Protein AF-A0A9E1FA01-F1 (afdb_monomer)

Radius of gyration: 16.97 Å; Cα contacts (8 Å, |Δi|>4): 43; chains: 1; bounding box: 33×25×44 Å

Structure (mmCIF, N/CA/C/O backbone):
data_AF-A0A9E1FA01-F1
#
_entry.id   AF-A0A9E1FA01-F1
#
loop_
_atom_s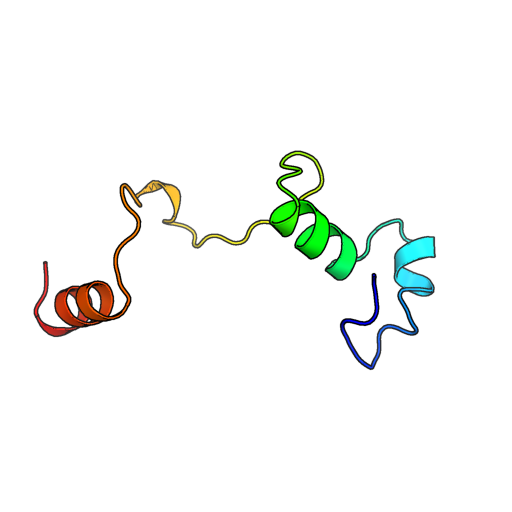ite.group_PDB
_atom_site.id
_atom_site.type_symbol
_atom_site.label_atom_id
_atom_site.label_alt_id
_atom_site.label_comp_id
_atom_site.label_asym_id
_atom_site.label_entity_id
_atom_site.label_seq_id
_atom_site.pdbx_PDB_ins_code
_atom_site.Cartn_x
_atom_site.Cartn_y
_atom_site.Cartn_z
_atom_site.occupancy
_atom_site.B_iso_or_equiv
_atom_site.auth_seq_id
_atom_site.auth_comp_id
_atom_site.auth_asym_id
_atom_site.auth_atom_id
_atom_site.pdbx_PDB_model_num
ATOM 1 N N . ILE A 1 1 ? 15.902 0.950 -8.963 1.00 57.38 1 ILE A N 1
ATOM 2 C CA . ILE A 1 1 ? 14.987 0.980 -7.797 1.00 57.38 1 ILE A CA 1
ATOM 3 C C . ILE A 1 1 ? 14.450 -0.423 -7.497 1.00 57.38 1 ILE A C 1
ATOM 5 O O . ILE A 1 1 ? 14.537 -0.847 -6.356 1.00 57.38 1 ILE A O 1
ATOM 9 N N . SER A 1 2 ? 14.038 -1.202 -8.504 1.00 54.16 2 SER A N 1
ATOM 10 C CA . SER A 1 2 ? 13.635 -2.612 -8.348 1.00 54.16 2 SER A CA 1
ATOM 11 C C . SER A 1 2 ? 14.741 -3.587 -7.877 1.00 54.16 2 SER A C 1
ATOM 13 O O . SER A 1 2 ? 15.414 -4.221 -8.687 1.00 54.16 2 SER A O 1
ATOM 15 N N . ASN A 1 3 ? 14.900 -3.733 -6.558 1.00 56.72 3 ASN A N 1
ATOM 16 C CA . ASN A 1 3 ? 15.707 -4.770 -5.879 1.00 56.72 3 ASN A CA 1
ATOM 17 C C . ASN A 1 3 ? 14.882 -5.522 -4.800 1.00 56.72 3 ASN A C 1
ATOM 19 O O . ASN A 1 3 ? 15.435 -6.083 -3.863 1.00 56.72 3 ASN A O 1
ATOM 23 N N . CYS A 1 4 ? 13.548 -5.494 -4.892 1.00 62.09 4 CYS A N 1
ATOM 24 C CA . CYS A 1 4 ? 12.676 -5.652 -3.720 1.00 62.09 4 CYS A CA 1
ATOM 25 C C . CYS A 1 4 ? 12.286 -7.087 -3.334 1.00 62.09 4 CYS A C 1
ATOM 27 O O . CYS A 1 4 ? 11.785 -7.284 -2.234 1.00 62.09 4 CYS A O 1
ATOM 29 N N . VAL A 1 5 ? 12.479 -8.088 -4.198 1.00 62.84 5 VAL A N 1
ATOM 30 C CA . VAL A 1 5 ? 12.157 -9.488 -3.872 1.00 62.84 5 VAL A CA 1
ATOM 31 C C . VAL A 1 5 ? 13.306 -10.356 -4.379 1.00 62.84 5 VAL A C 1
ATOM 33 O O . VAL A 1 5 ? 13.605 -10.327 -5.573 1.00 62.84 5 VAL A O 1
ATOM 36 N N . SER A 1 6 ? 13.953 -11.127 -3.503 1.00 57.28 6 SER A N 1
ATOM 37 C CA . SER A 1 6 ? 15.103 -11.987 -3.838 1.00 57.28 6 SER A CA 1
ATOM 38 C C . SER A 1 6 ? 14.917 -12.908 -5.065 1.00 57.28 6 SER A C 1
ATOM 40 O O . SER A 1 6 ? 15.898 -13.100 -5.781 1.00 57.28 6 SER A O 1
ATOM 42 N N . PRO A 1 7 ? 13.711 -13.423 -5.406 1.00 60.59 7 PRO A N 1
ATOM 43 C CA . PRO A 1 7 ? 13.514 -14.212 -6.622 1.00 60.59 7 PRO A CA 1
ATOM 44 C C . PRO A 1 7 ? 13.260 -13.383 -7.900 1.00 60.59 7 PRO A C 1
ATOM 46 O O . PRO A 1 7 ? 13.065 -13.954 -8.963 1.00 60.59 7 PRO A O 1
ATOM 49 N N . CYS A 1 8 ? 13.278 -12.046 -7.860 1.00 63.09 8 CYS A N 1
ATOM 50 C CA . CYS A 1 8 ? 12.838 -11.202 -8.984 1.00 63.09 8 CYS A CA 1
ATOM 51 C C . CYS A 1 8 ? 13.903 -10.976 -10.086 1.00 63.09 8 CYS A C 1
ATOM 53 O O . CYS A 1 8 ? 13.626 -10.290 -11.066 1.00 63.09 8 CYS A O 1
ATOM 55 N N . GLN A 1 9 ? 15.139 -11.485 -9.958 1.00 70.25 9 GLN A N 1
ATOM 56 C CA . GLN A 1 9 ? 16.241 -11.237 -10.919 1.00 70.25 9 GLN A CA 1
ATOM 57 C C . GLN A 1 9 ? 16.357 -9.752 -11.357 1.00 70.25 9 GLN A C 1
ATOM 59 O O . GLN A 1 9 ? 16.570 -9.444 -12.531 1.00 70.25 9 GLN A O 1
ATOM 64 N N . ARG A 1 10 ? 16.156 -8.806 -10.424 1.00 68.19 10 ARG A N 1
ATOM 65 C CA . ARG A 1 10 ? 16.094 -7.347 -10.693 1.00 68.19 10 ARG A CA 1
ATOM 66 C C . ARG A 1 10 ? 15.035 -6.930 -11.726 1.00 68.19 10 ARG A C 1
ATOM 68 O O . ARG A 1 10 ? 15.230 -5.988 -12.498 1.00 68.19 10 ARG A O 1
ATOM 75 N N . GLY A 1 11 ? 13.914 -7.640 -11.751 1.00 69.94 11 GLY A N 1
ATOM 76 C CA . GLY A 1 11 ? 12.791 -7.361 -12.629 1.00 69.94 11 GLY A CA 1
ATOM 77 C C . GLY A 1 11 ? 13.057 -7.684 -14.096 1.00 69.94 11 GLY A C 1
ATOM 78 O O . GLY A 1 11 ? 12.478 -7.027 -14.950 1.00 69.94 11 GLY A O 1
ATOM 79 N N . LYS A 1 12 ? 13.929 -8.649 -14.428 1.00 75.75 12 LYS A N 1
ATOM 80 C CA . LYS A 1 12 ? 14.186 -9.034 -15.831 1.00 75.75 12 LYS A CA 1
ATOM 81 C C . LYS A 1 12 ? 12.901 -9.468 -16.546 1.00 75.75 12 LYS A C 1
ATOM 83 O O . LYS A 1 12 ? 12.570 -8.918 -17.591 1.00 75.75 12 LYS A O 1
ATOM 88 N N . GLU A 1 13 ? 12.163 -10.393 -15.946 1.00 72.81 13 GLU A N 1
ATOM 89 C CA . GLU A 1 13 ? 10.871 -10.873 -16.458 1.00 72.81 13 GLU A CA 1
ATOM 90 C C . GLU A 1 13 ? 9.796 -9.790 -16.318 1.00 72.81 13 GLU A C 1
ATOM 92 O O . GLU A 1 13 ? 9.058 -9.526 -17.260 1.00 72.81 13 GLU A O 1
ATOM 97 N N . ALA A 1 14 ? 9.792 -9.067 -15.192 1.00 71.38 14 ALA A N 1
ATOM 98 C CA . ALA A 1 14 ? 8.912 -7.920 -14.948 1.00 71.38 14 ALA A CA 1
ATOM 99 C C . ALA A 1 14 ? 9.015 -6.839 -16.048 1.00 71.38 14 ALA A C 1
ATOM 101 O O . ALA A 1 14 ? 8.012 -6.257 -16.450 1.00 71.38 14 ALA A O 1
ATOM 102 N N . LYS A 1 15 ? 10.221 -6.590 -16.577 1.00 70.62 15 LYS A N 1
ATOM 103 C CA . LYS A 1 15 ? 10.460 -5.674 -17.703 1.00 70.62 15 LYS A CA 1
ATOM 104 C C . LYS A 1 15 ? 9.937 -6.222 -19.027 1.00 70.62 15 LYS A C 1
ATOM 106 O O . LYS A 1 15 ? 9.464 -5.433 -19.835 1.00 70.62 15 LYS A O 1
ATOM 111 N N . GLN A 1 16 ? 9.998 -7.537 -19.244 1.00 76.56 16 GLN A N 1
ATOM 112 C CA . GLN A 1 16 ? 9.422 -8.166 -20.438 1.00 76.56 16 GLN A CA 1
ATOM 113 C C . GLN A 1 16 ? 7.893 -8.074 -20.436 1.00 76.56 16 GLN A C 1
ATOM 115 O O . GLN A 1 16 ? 7.305 -7.759 -21.463 1.00 76.56 16 GLN A O 1
ATOM 120 N N . VAL A 1 17 ? 7.257 -8.291 -19.280 1.00 76.50 17 VAL A N 1
ATOM 121 C CA . VAL A 1 17 ? 5.794 -8.180 -19.121 1.00 76.50 17 VAL A CA 1
ATOM 122 C C . VAL A 1 17 ? 5.311 -6.739 -18.898 1.00 76.50 17 VAL A C 1
ATOM 124 O O . VAL A 1 17 ? 4.113 -6.503 -18.782 1.00 76.50 17 VAL A O 1
ATOM 127 N N . GLY A 1 18 ? 6.227 -5.767 -18.824 1.00 78.25 18 GLY A N 1
ATOM 128 C CA . GLY A 1 18 ? 5.914 -4.341 -18.674 1.00 78.25 18 GLY A CA 1
ATOM 129 C C . GLY A 1 18 ? 5.428 -3.913 -17.282 1.00 78.25 18 GLY A C 1
ATOM 130 O O . GLY A 1 18 ? 4.955 -2.787 -17.122 1.00 78.25 18 GLY A O 1
ATOM 131 N N . TYR A 1 19 ? 5.546 -4.765 -16.260 1.00 82.25 19 TYR A N 1
ATOM 132 C CA . TYR A 1 19 ? 5.042 -4.480 -14.917 1.00 82.25 19 TYR A CA 1
ATOM 133 C C . TYR A 1 19 ? 5.952 -5.027 -13.814 1.00 82.25 19 TYR A C 1
ATOM 135 O O . TYR A 1 19 ? 6.164 -6.232 -13.702 1.00 82.25 19 TYR A O 1
ATOM 143 N N . CYS A 1 20 ? 6.430 -4.139 -12.936 1.00 84.50 20 CYS A N 1
ATOM 144 C CA . CYS A 1 20 ? 7.135 -4.503 -11.710 1.00 84.50 20 CYS A CA 1
ATOM 145 C C . CYS A 1 20 ? 6.442 -3.890 -10.489 1.00 84.50 20 CYS A C 1
ATOM 147 O O . CYS A 1 20 ? 6.344 -2.668 -10.383 1.00 84.50 20 CYS A O 1
ATOM 149 N N . ILE A 1 21 ? 6.012 -4.726 -9.537 1.00 85.06 21 ILE A N 1
ATOM 150 C CA . ILE A 1 21 ? 5.324 -4.263 -8.320 1.00 85.06 21 ILE A CA 1
ATOM 151 C C . ILE A 1 2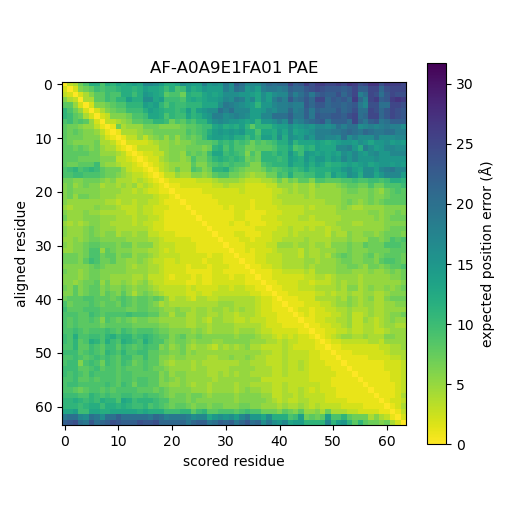1 ? 6.175 -3.280 -7.505 1.00 85.06 21 ILE A C 1
ATOM 153 O O . ILE A 1 21 ? 5.652 -2.303 -6.986 1.00 85.06 21 ILE A O 1
ATOM 157 N N . ALA A 1 22 ? 7.491 -3.490 -7.454 1.00 85.88 22 ALA A N 1
ATOM 158 C CA . ALA A 1 22 ? 8.428 -2.611 -6.764 1.00 85.88 22 ALA A CA 1
ATOM 159 C C . ALA A 1 22 ? 8.410 -1.178 -7.312 1.00 85.88 22 ALA A C 1
ATOM 161 O O . ALA A 1 22 ? 8.376 -0.223 -6.540 1.00 85.88 22 ALA A O 1
ATOM 162 N N . ASP A 1 23 ? 8.394 -1.030 -8.639 1.00 86.75 23 ASP A N 1
ATOM 163 C CA . ASP A 1 23 ? 8.350 0.285 -9.278 1.00 86.75 23 ASP A CA 1
ATOM 164 C C . ASP A 1 23 ? 7.000 0.971 -9.025 1.00 86.75 23 ASP A C 1
ATOM 166 O O . ASP A 1 23 ? 6.969 2.167 -8.756 1.00 86.75 23 ASP A O 1
ATOM 170 N N . ARG A 1 24 ? 5.886 0.224 -9.024 1.00 89.50 24 ARG A N 1
ATOM 171 C CA . ARG A 1 24 ? 4.552 0.778 -8.716 1.00 89.50 24 ARG A CA 1
ATOM 172 C C . ARG A 1 24 ? 4.403 1.186 -7.250 1.00 89.50 24 ARG A C 1
ATOM 174 O O . ARG A 1 24 ? 3.782 2.204 -6.955 1.00 89.50 24 ARG A O 1
ATOM 181 N N . LEU A 1 25 ? 4.985 0.420 -6.328 1.00 90.25 25 LEU A N 1
ATOM 182 C CA . LEU A 1 25 ? 5.044 0.784 -4.910 1.00 90.25 25 LEU A CA 1
ATOM 183 C C . LEU A 1 25 ? 5.894 2.043 -4.701 1.00 90.25 25 LEU A C 1
ATOM 185 O O . LEU A 1 25 ? 5.520 2.922 -3.927 1.00 90.25 25 LEU A O 1
ATOM 189 N N . PHE A 1 26 ? 7.011 2.166 -5.423 1.00 89.44 26 PHE A N 1
ATOM 190 C CA . PHE A 1 26 ? 7.832 3.373 -5.390 1.00 89.44 26 PHE A CA 1
ATOM 191 C C . PHE A 1 26 ? 7.124 4.583 -6.012 1.00 89.44 26 PHE A C 1
ATOM 193 O O . PHE A 1 26 ? 7.217 5.685 -5.477 1.00 89.44 26 PHE A O 1
ATOM 200 N N . ASP A 1 27 ? 6.404 4.399 -7.118 1.00 93.50 27 ASP A N 1
ATOM 201 C CA . ASP A 1 27 ? 5.597 5.451 -7.738 1.00 93.50 27 ASP A CA 1
ATOM 202 C C . ASP A 1 27 ? 4.532 5.973 -6.755 1.00 93.50 27 ASP A C 1
ATOM 204 O O . ASP A 1 27 ? 4.395 7.187 -6.605 1.00 93.50 27 ASP A O 1
ATOM 208 N N . ALA A 1 28 ? 3.867 5.077 -6.012 1.00 93.56 28 ALA A N 1
ATOM 209 C CA . ALA A 1 28 ? 2.927 5.444 -4.950 1.00 93.56 28 ALA A CA 1
ATOM 210 C C . ALA A 1 28 ? 3.603 6.243 -3.823 1.00 93.56 28 ALA A C 1
ATOM 212 O O . ALA A 1 28 ? 3.098 7.294 -3.431 1.00 93.56 28 ALA A O 1
ATOM 213 N N . TYR A 1 29 ? 4.774 5.797 -3.349 1.00 90.62 29 TYR A N 1
ATOM 214 C CA . TYR A 1 29 ? 5.587 6.545 -2.378 1.00 90.62 29 TYR A CA 1
ATOM 215 C C . TYR A 1 29 ? 5.999 7.931 -2.903 1.00 90.62 29 TYR A C 1
ATOM 217 O O . TYR A 1 29 ? 5.973 8.912 -2.167 1.00 90.62 29 TYR A O 1
ATOM 225 N N . SER A 1 30 ? 6.321 8.025 -4.194 1.00 94.62 30 SER A N 1
ATOM 226 C CA . SER A 1 30 ? 6.711 9.269 -4.869 1.00 94.62 30 SER A CA 1
ATOM 227 C C . SER A 1 30 ? 5.524 10.181 -5.206 1.00 94.62 30 SER A C 1
ATOM 229 O O . SER A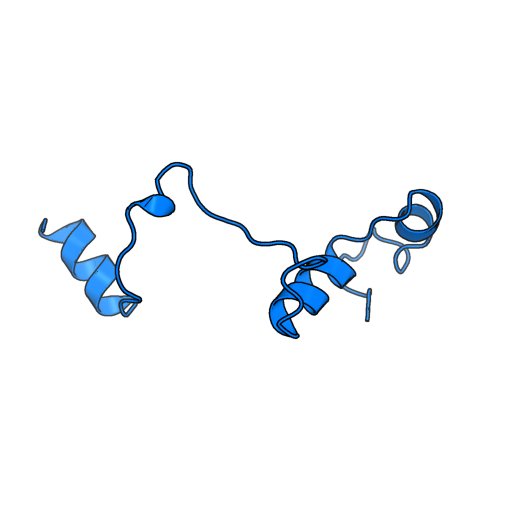 1 30 ? 5.712 11.209 -5.853 1.00 94.62 30 SER A O 1
ATOM 231 N N . GLY A 1 31 ? 4.300 9.807 -4.820 1.00 94.31 31 GLY A N 1
ATOM 232 C CA . GLY A 1 31 ? 3.092 10.600 -5.041 1.00 94.31 31 GLY A CA 1
ATOM 233 C C . GLY A 1 31 ? 2.512 10.530 -6.457 1.00 94.31 31 GLY A C 1
ATOM 234 O O . GLY A 1 31 ? 1.598 11.294 -6.765 1.00 94.31 31 GLY A O 1
ATOM 235 N N . LYS A 1 32 ? 2.990 9.622 -7.319 1.00 95.75 32 LYS A N 1
ATOM 236 C CA . LYS A 1 32 ? 2.413 9.398 -8.653 1.00 95.75 32 LYS A CA 1
ATOM 237 C C . LYS A 1 32 ? 1.162 8.539 -8.522 1.00 95.75 32 LYS A C 1
ATOM 239 O O . LYS A 1 32 ? 1.246 7.329 -8.318 1.00 95.75 32 LYS A O 1
ATOM 244 N N . LYS A 1 33 ? -0.008 9.160 -8.623 1.00 93.75 33 LYS A N 1
ATOM 245 C CA . LYS A 1 33 ? -1.293 8.483 -8.395 1.00 93.75 33 LYS A CA 1
ATOM 246 C C . LYS A 1 33 ? -1.695 7.590 -9.566 1.00 93.75 33 LYS A C 1
ATOM 248 O O . LYS A 1 33 ? -2.361 6.586 -9.361 1.00 93.75 33 LYS A O 1
ATOM 253 N N . GLU A 1 34 ? -1.262 7.938 -10.771 1.00 94.25 34 GLU A N 1
ATOM 254 C CA . GLU A 1 34 ? -1.644 7.293 -12.027 1.00 94.25 34 GLU A CA 1
ATOM 255 C C . GLU A 1 34 ? -0.923 5.955 -12.222 1.00 94.25 34 GLU A C 1
ATOM 257 O O . GLU A 1 34 ? -1.508 5.000 -12.723 1.00 94.25 34 GLU A O 1
ATOM 262 N N . SER A 1 35 ? 0.350 5.883 -11.820 1.00 92.56 35 SER A N 1
ATOM 263 C CA . SER A 1 35 ? 1.182 4.678 -11.929 1.00 92.56 35 SER A CA 1
ATOM 264 C C . SER A 1 35 ? 1.481 4.015 -10.584 1.00 92.56 35 SER A C 1
ATOM 266 O O . SER A 1 35 ? 2.175 2.999 -10.544 1.00 92.56 35 SER A O 1
ATOM 268 N N . GLY A 1 36 ? 0.996 4.586 -9.481 1.00 92.56 36 GLY A N 1
ATOM 269 C CA . GLY A 1 36 ? 1.170 4.049 -8.139 1.00 92.56 36 GLY A CA 1
ATOM 270 C C . GLY A 1 36 ? 0.242 2.867 -7.861 1.00 92.56 36 GLY A C 1
ATOM 271 O O . GLY A 1 36 ? -0.903 2.841 -8.305 1.00 92.56 36 GLY A O 1
ATOM 272 N N . LEU A 1 37 ? 0.728 1.889 -7.094 1.00 92.88 37 LEU A N 1
ATOM 273 C CA . LEU A 1 37 ? -0.097 0.799 -6.569 1.00 92.88 37 LEU A CA 1
ATOM 274 C C . LEU A 1 37 ? -0.483 1.080 -5.112 1.00 92.88 37 LEU A C 1
ATOM 276 O O . LEU A 1 37 ? 0.393 1.223 -4.260 1.00 92.88 37 LEU A O 1
ATOM 280 N N . PHE A 1 38 ? -1.786 1.100 -4.827 1.00 92.38 38 PHE A N 1
ATOM 281 C CA . PHE A 1 38 ? -2.343 1.350 -3.496 1.00 92.38 38 PHE A CA 1
ATOM 282 C C . PHE A 1 38 ? -3.211 0.169 -3.059 1.00 92.38 38 PHE A C 1
ATOM 284 O O . PHE A 1 38 ? -4.081 -0.277 -3.805 1.00 92.38 38 PHE A O 1
ATOM 291 N N . PHE A 1 39 ? -2.994 -0.323 -1.840 1.00 91.94 39 PHE A N 1
ATOM 292 C CA . PHE A 1 39 ? -3.820 -1.374 -1.253 1.00 91.94 39 PHE A CA 1
ATOM 293 C C . PHE A 1 39 ? -4.847 -0.771 -0.305 1.00 91.94 39 PHE A C 1
ATOM 295 O O . PHE A 1 39 ? -4.528 0.100 0.502 1.00 91.94 39 PHE A O 1
ATOM 302 N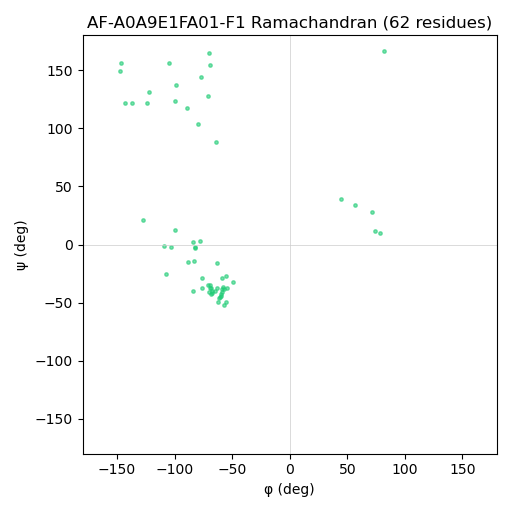 N . THR A 1 40 ? -6.075 -1.269 -0.375 1.00 92.81 40 THR A N 1
ATOM 303 C CA . THR A 1 40 ? -7.120 -0.945 0.590 1.00 92.81 40 THR A CA 1
ATOM 304 C C . THR A 1 40 ? -8.049 -2.138 0.765 1.00 92.81 40 THR A C 1
ATOM 306 O O . THR A 1 40 ? -8.225 -2.938 -0.156 1.00 92.81 40 THR A O 1
ATOM 309 N N . GLY A 1 41 ? -8.615 -2.293 1.961 1.00 92.06 41 GLY A N 1
ATOM 310 C CA . GLY A 1 41 ? -9.621 -3.322 2.210 1.00 92.06 41 GLY A CA 1
ATOM 311 C C . GLY A 1 41 ? -10.937 -3.004 1.494 1.00 92.06 41 GLY A C 1
ATOM 312 O O . GLY A 1 41 ? -11.189 -1.861 1.119 1.00 92.06 41 GLY A O 1
ATOM 313 N N . ALA A 1 42 ? -11.831 -3.990 1.376 1.00 95.94 42 ALA A N 1
ATOM 314 C CA . ALA A 1 42 ? -13.134 -3.817 0.715 1.00 95.94 42 ALA A CA 1
ATOM 315 C C . ALA A 1 42 ? -13.989 -2.672 1.305 1.00 95.94 42 ALA A C 1
ATOM 317 O O . ALA A 1 42 ? -14.796 -2.071 0.604 1.00 95.94 42 ALA A O 1
ATOM 318 N N . ASN A 1 43 ? -13.791 -2.342 2.586 1.00 93.38 43 ASN A N 1
ATOM 319 C CA . ASN A 1 43 ? -14.470 -1.250 3.289 1.00 93.38 43 ASN A CA 1
ATOM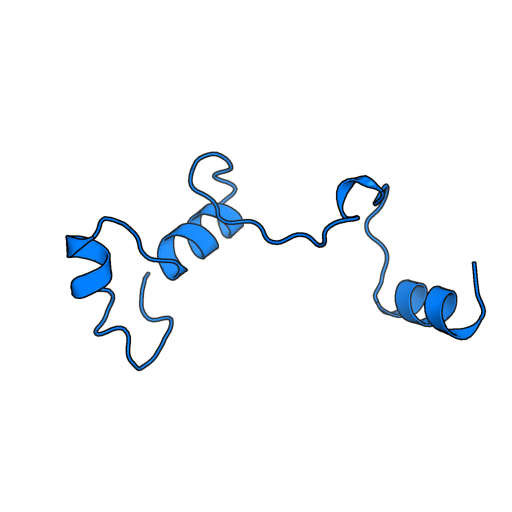 320 C C . ASN A 1 43 ? -13.626 0.034 3.406 1.00 93.38 43 ASN A C 1
ATOM 322 O O . ASN A 1 43 ? -13.985 0.923 4.172 1.00 93.38 43 ASN A O 1
ATOM 326 N N . GLY A 1 44 ? -12.514 0.156 2.675 1.00 90.88 44 GLY A N 1
ATOM 327 C CA . GLY A 1 44 ? -11.599 1.297 2.785 1.00 90.88 44 GLY A CA 1
ATOM 328 C C . GLY A 1 44 ? -12.250 2.652 2.504 1.00 90.88 44 GLY A C 1
ATOM 329 O O . GLY A 1 44 ? -11.877 3.649 3.110 1.00 90.88 44 GLY A O 1
ATOM 330 N N . TYR A 1 45 ? -13.289 2.674 1.665 1.00 93.81 45 TYR A N 1
ATOM 331 C CA . TYR A 1 45 ? -14.088 3.870 1.377 1.00 93.81 45 TYR A CA 1
ATOM 332 C C . TYR A 1 45 ? -14.835 4.435 2.598 1.00 93.81 45 TYR A C 1
ATOM 334 O O . TYR A 1 45 ? -15.314 5.564 2.548 1.00 93.81 45 TYR A O 1
ATOM 342 N N . LYS A 1 46 ? -14.970 3.663 3.685 1.00 92.50 46 LYS A N 1
ATOM 343 C CA . LYS A 1 46 ? -15.618 4.106 4.929 1.00 92.50 46 LYS A CA 1
ATOM 344 C C . LYS A 1 46 ? -14.679 4.903 5.839 1.00 92.50 46 LYS A C 1
ATOM 346 O O . LYS A 1 46 ? -15.154 5.523 6.787 1.00 92.50 46 LYS A O 1
ATOM 351 N N . LEU A 1 47 ? -13.369 4.874 5.583 1.00 90.44 47 LEU A N 1
ATOM 352 C CA . LEU A 1 47 ? -12.376 5.579 6.392 1.00 90.44 47 LEU A CA 1
ATOM 353 C C . LEU A 1 47 ? -12.486 7.093 6.163 1.00 90.44 47 LEU A C 1
ATOM 355 O O . LEU A 1 47 ? -12.461 7.551 5.023 1.00 90.44 47 LEU A O 1
ATOM 359 N N . LYS A 1 48 ? -12.599 7.864 7.250 1.00 91.94 48 LYS A N 1
ATOM 360 C CA . LYS A 1 48 ? -12.728 9.335 7.208 1.00 91.94 48 LYS A CA 1
ATOM 361 C C . LYS A 1 48 ? -11.476 10.073 7.669 1.00 91.94 48 LYS A C 1
ATOM 363 O O . LYS A 1 48 ? -11.260 11.214 7.281 1.00 91.94 48 LYS A O 1
ATOM 368 N N . GLU A 1 49 ? -10.671 9.427 8.499 1.00 93.00 49 GLU A N 1
ATOM 369 C CA . GLU A 1 49 ? -9.520 10.032 9.155 1.00 93.00 49 GLU A CA 1
ATOM 370 C C . GLU A 1 49 ? -8.397 9.009 9.330 1.00 93.00 49 GLU A C 1
ATOM 372 O O . GLU A 1 49 ? -8.625 7.796 9.354 1.00 93.00 49 GLU A O 1
ATOM 377 N N .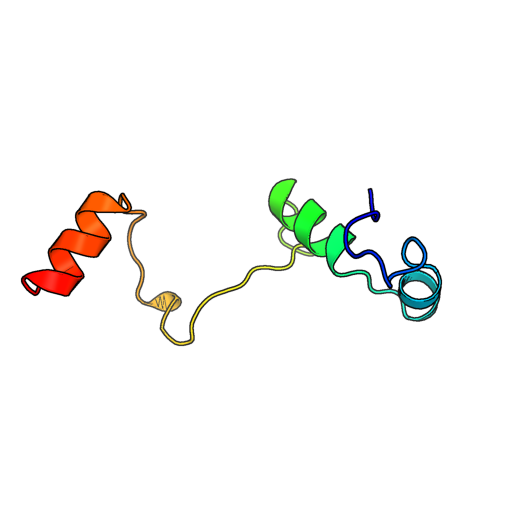 LEU A 1 50 ? -7.170 9.516 9.437 1.00 92.88 50 LEU A N 1
ATOM 378 C CA . LEU A 1 50 ? -6.012 8.720 9.812 1.00 92.88 50 LEU A CA 1
ATOM 379 C C . LEU A 1 50 ? -5.893 8.740 11.332 1.00 92.88 50 LEU A C 1
ATOM 381 O O . LEU A 1 50 ? -5.664 9.794 11.920 1.00 92.88 50 LEU A O 1
ATOM 385 N N . ILE A 1 51 ? -6.018 7.570 11.948 1.00 93.44 51 ILE A N 1
ATOM 386 C CA . ILE A 1 51 ? -5.895 7.408 13.397 1.00 93.44 51 ILE A CA 1
ATOM 387 C C . ILE A 1 51 ? -4.557 6.781 13.768 1.00 93.44 51 ILE A C 1
ATOM 389 O O . ILE A 1 51 ? -3.925 6.075 12.977 1.00 93.44 51 ILE A O 1
ATOM 393 N N . SER A 1 52 ? -4.124 7.019 15.003 1.00 96.38 52 SER A N 1
ATOM 394 C CA . SER A 1 52 ? -2.940 6.346 15.534 1.00 96.38 52 SER A CA 1
ATOM 395 C C . SER A 1 52 ? -3.207 4.853 15.752 1.00 96.38 52 SER A C 1
ATOM 397 O O . SER A 1 52 ? -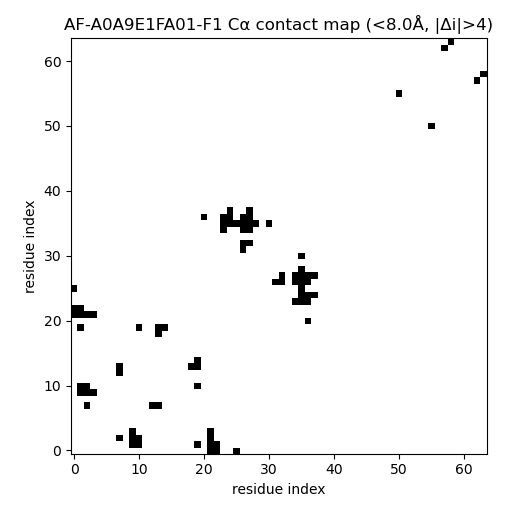4.332 4.439 16.032 1.00 96.38 52 SER A O 1
ATOM 399 N N . VAL A 1 53 ? -2.151 4.035 15.720 1.00 95.31 53 VAL A N 1
ATOM 400 C CA . VAL A 1 53 ? -2.258 2.599 16.044 1.00 95.31 53 VAL A CA 1
ATOM 401 C C . VAL A 1 53 ? -2.840 2.393 17.447 1.00 95.31 53 VAL A C 1
ATOM 403 O O . VAL A 1 53 ? -3.655 1.500 17.652 1.00 95.31 53 VAL A O 1
ATOM 406 N N . LYS A 1 54 ? -2.471 3.248 18.411 1.00 96.19 54 LYS A N 1
ATOM 407 C CA . LYS A 1 54 ? -2.989 3.187 19.785 1.00 96.19 54 LYS A CA 1
ATOM 408 C C . LYS A 1 54 ? -4.509 3.362 19.828 1.00 96.19 54 LYS A C 1
ATOM 410 O O . LYS A 1 54 ? -5.188 2.613 20.521 1.00 96.19 54 LYS A O 1
ATOM 415 N N . GLU A 1 55 ? -5.030 4.332 19.086 1.00 94.94 55 GLU A N 1
ATOM 416 C CA . GLU A 1 55 ? -6.466 4.594 19.004 1.00 94.94 55 GLU A CA 1
ATOM 417 C C . GLU A 1 55 ? -7.209 3.466 18.282 1.00 94.94 55 GLU A C 1
ATOM 419 O O . GLU A 1 55 ? -8.241 3.009 18.769 1.00 94.94 55 GLU A O 1
ATOM 424 N N . LEU A 1 56 ? -6.649 2.962 17.176 1.00 93.44 56 LEU A N 1
ATOM 425 C CA . LEU A 1 56 ? -7.200 1.811 16.459 1.00 93.44 56 LEU A CA 1
ATOM 426 C C . LEU A 1 56 ? -7.364 0.608 17.395 1.00 93.44 56 LEU A C 1
ATOM 428 O O . LEU A 1 56 ? -8.439 0.019 17.466 1.00 93.44 56 LEU A O 1
ATOM 432 N N . MET A 1 57 ? -6.316 0.269 18.149 1.00 96.25 57 MET A N 1
ATOM 433 C CA . MET A 1 57 ? -6.361 -0.844 19.099 1.00 96.25 57 MET A CA 1
ATOM 434 C C . MET A 1 57 ? -7.381 -0.604 20.215 1.00 96.25 57 MET A C 1
ATOM 436 O O . MET A 1 57 ? -8.073 -1.535 20.615 1.00 96.25 57 MET A O 1
ATOM 440 N N . HIS A 1 58 ? -7.520 0.633 20.697 1.00 96.19 58 HIS A N 1
ATOM 441 C CA . HIS A 1 58 ? -8.518 0.970 21.709 1.00 96.19 58 HIS A CA 1
ATOM 442 C C . HIS A 1 58 ? -9.953 0.742 21.205 1.00 96.19 58 HIS A C 1
ATOM 444 O O . HIS A 1 58 ? -10.713 0.057 21.889 1.00 96.19 58 HIS A O 1
ATOM 450 N N . LYS A 1 59 ? -10.286 1.253 20.007 1.00 93.12 59 LYS A N 1
ATOM 451 C CA . LYS A 1 59 ? -11.595 1.079 19.342 1.00 93.12 59 LYS A CA 1
ATOM 452 C C . LYS A 1 59 ? -11.927 -0.398 19.097 1.00 93.12 59 LYS A C 1
ATOM 454 O O . LYS A 1 59 ? -13.051 -0.830 19.314 1.00 93.12 59 LYS A O 1
ATOM 459 N N . LEU A 1 60 ? -10.940 -1.199 18.687 1.00 92.81 60 LEU A N 1
ATOM 460 C CA . LEU A 1 60 ? -11.139 -2.632 18.437 1.00 92.81 60 LEU A CA 1
ATOM 461 C C . LEU A 1 60 ? -11.401 -3.443 19.713 1.00 92.81 60 LEU A C 1
ATOM 463 O O . LEU A 1 60 ? -12.148 -4.416 19.667 1.00 92.81 60 LEU A O 1
ATOM 467 N N . VAL A 1 61 ? -10.773 -3.075 20.833 1.00 96.50 61 VAL A N 1
ATOM 468 C CA . VAL A 1 61 ? -10.879 -3.831 22.093 1.00 96.50 61 VAL A CA 1
ATOM 469 C C . VAL A 1 61 ? -12.119 -3.443 22.896 1.00 96.50 61 VAL A C 1
ATOM 471 O O . VAL A 1 61 ? -12.759 -4.318 23.471 1.00 96.50 61 VAL A O 1
ATOM 474 N N . HIS A 1 62 ? -12.459 -2.154 22.947 1.00 94.38 62 HIS A N 1
ATOM 475 C CA . HIS A 1 62 ? -13.532 -1.644 23.812 1.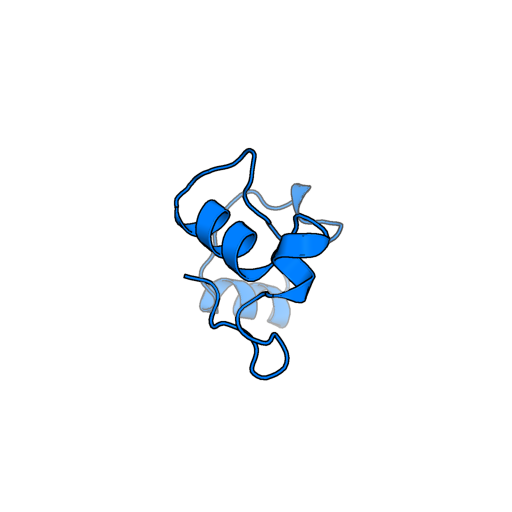00 94.38 62 HIS A CA 1
ATOM 476 C C . HIS A 1 62 ? -14.8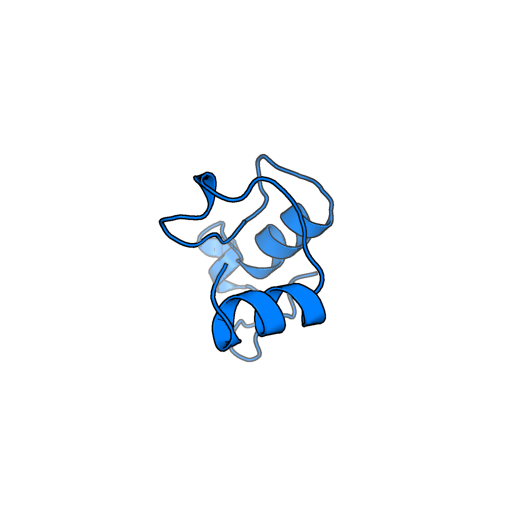30 -1.328 23.056 1.00 94.38 62 HIS A C 1
ATOM 478 O O . HIS A 1 62 ? -15.819 -0.969 23.689 1.00 94.38 62 HIS A O 1
ATOM 484 N N . GLY A 1 63 ? -14.840 -1.499 21.731 1.00 82.00 63 GLY A N 1
ATOM 485 C CA . GLY A 1 63 ? -15.905 -0.996 20.869 1.00 82.00 63 GLY A CA 1
ATOM 486 C C . GLY A 1 63 ? -15.715 0.483 20.531 1.00 82.00 63 GLY A C 1
ATOM 487 O O . GLY A 1 63 ? -14.874 1.171 21.121 1.00 82.00 63 GLY A O 1
ATOM 488 N N . GLU A 1 64 ? -16.469 0.941 19.531 1.00 65.88 64 GLU A N 1
ATOM 489 C CA . GLU A 1 64 ? -16.621 2.373 19.236 1.00 65.88 64 GLU A CA 1
ATOM 490 C C . GLU A 1 64 ? -17.485 3.076 20.286 1.00 65.88 64 GLU A C 1
ATOM 492 O O . GLU A 1 64 ? -18.507 2.485 20.709 1.00 65.88 64 GLU A O 1
#

Sequence (64 aa):
ISNCVSPCQRGKEAKQVGYCIADRLFDAYSGKKESGLFFTGANGYKLKELISVKELMHKLVHGE

Secondary structure (DSSP, 8-state):
----STTSGGGHHHHHTT--HHHHHHHHHTT-TTT------TTGGG--S---HHHHHHHHHH--

Organism: NCBI:txid199

Mean predicted aligned error: 7.16 Å

Solvent-accessible surface area (backbone atoms only — not comparable to full-atom values): 4141 Å² total; per-residue (Å²): 134,53,72,82,50,94,89,43,71,64,38,56,64,26,60,75,74,72,55,49,72,53,53,19,44,48,29,35,75,71,67,37,75,89,66,27,57,83,88,73,60,99,64,48,87,74,65,86,73,91,75,54,70,70,56,52,53,48,37,72,73,75,48,128

Foldseek 3Di:
DQPPDPVCPSVPVVVVVVHDLVVQCVCVVVVNPPSHDDDDDPCRVVDDDDDDPVVVVVCVPVND

pLDDT: mean 84.64, std 12.59, range [54.16, 96.5]